Protein AF-A0A6V7IYJ6-F1 (afdb_monomer)

pLDDT: mean 78.93, std 10.55, range [52.72, 92.19]

Sequence (60 aa):
LENCEVCAKNKAVYTCPKCEVRTCCLTCVNIHKKELECDGIRDRIKFIPLNKFTDLDLLS

Organism: NCBI:txid1563983

Secondary structure (DSSP, 8-state):
-PBPTTTSSSB--EE-TTT--EESSHHHHHHHHHHTT------TTS---GGG--GGGT--

Structure (mmCIF, N/CA/C/O backbone):
data_AF-A0A6V7IYJ6-F1
#
_entry.id   AF-A0A6V7IYJ6-F1
#
loop_
_atom_site.group_PDB
_atom_site.id
_atom_site.type_symbol
_atom_site.label_atom_id
_atom_site.label_alt_id
_atom_site.label_comp_id
_atom_site.label_asym_id
_atom_site.label_entity_id
_atom_site.label_seq_id
_atom_site.pdbx_PDB_ins_code
_atom_site.Cartn_x
_atom_site.Cartn_y
_atom_site.Cartn_z
_atom_site.occupancy
_atom_site.B_iso_or_equiv
_atom_site.auth_seq_id
_atom_site.auth_comp_id
_atom_site.auth_asym_id
_atom_site.auth_atom_id
_atom_site.pdbx_PDB_model_num
ATOM 1 N N . LEU A 1 1 ? -12.745 10.942 -0.678 1.00 52.72 1 LEU A N 1
ATOM 2 C CA . LEU A 1 1 ? -11.884 10.508 0.448 1.00 52.72 1 LEU A CA 1
ATOM 3 C C . LEU A 1 1 ? -12.042 9.011 0.573 1.00 52.72 1 LEU A C 1
ATOM 5 O O . LEU A 1 1 ? -12.976 8.558 1.222 1.00 52.72 1 LEU A O 1
ATOM 9 N N . GLU A 1 2 ? -11.208 8.284 -0.159 1.00 72.00 2 GLU A N 1
ATOM 10 C CA . GLU A 1 2 ? -11.273 6.824 -0.216 1.00 72.00 2 GLU A CA 1
ATOM 11 C C . GLU A 1 2 ? -10.618 6.233 1.036 1.00 72.00 2 GLU A C 1
ATOM 13 O O . GLU A 1 2 ? -9.756 6.855 1.672 1.00 72.00 2 GLU A O 1
AT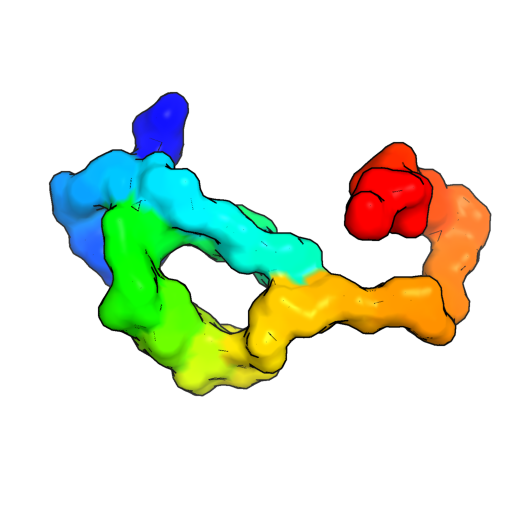OM 18 N N . ASN A 1 3 ? -11.105 5.069 1.445 1.00 86.19 3 ASN A N 1
ATOM 19 C CA . ASN A 1 3 ? -10.604 4.380 2.622 1.00 86.19 3 ASN A CA 1
ATOM 20 C C . ASN A 1 3 ? -9.192 3.848 2.346 1.00 86.19 3 ASN A C 1
ATOM 22 O O . ASN A 1 3 ? -8.724 3.813 1.214 1.00 86.19 3 ASN A O 1
ATOM 26 N N . CYS A 1 4 ? -8.473 3.481 3.399 1.00 89.88 4 CYS A N 1
ATOM 27 C CA . CYS A 1 4 ? -7.188 2.816 3.245 1.00 89.88 4 CYS A CA 1
ATOM 28 C C . CYS A 1 4 ? -7.363 1.462 2.564 1.00 89.88 4 CYS A C 1
ATOM 30 O O . CYS A 1 4 ? -8.080 0.612 3.083 1.00 89.88 4 CYS A O 1
ATOM 32 N N . GLU A 1 5 ? -6.621 1.242 1.488 1.00 86.19 5 GLU A N 1
ATOM 33 C CA . GLU A 1 5 ? -6.633 0.005 0.699 1.00 86.19 5 GLU A CA 1
ATOM 34 C C . GLU A 1 5 ? -6.088 -1.198 1.491 1.00 86.19 5 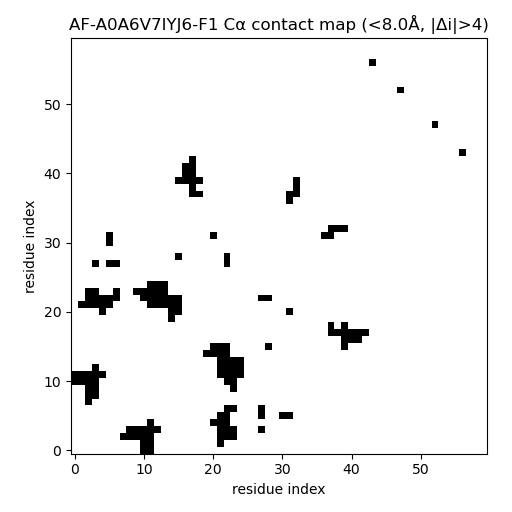GLU A C 1
ATOM 36 O O . GLU A 1 5 ? -6.389 -2.346 1.193 1.00 86.19 5 GLU A O 1
ATOM 41 N N . VAL A 1 6 ? -5.295 -0.940 2.538 1.00 87.25 6 VAL A N 1
ATOM 42 C CA . VAL A 1 6 ? -4.695 -1.980 3.391 1.00 87.25 6 VAL A CA 1
ATOM 43 C C . VAL A 1 6 ? -5.586 -2.317 4.584 1.00 87.25 6 VAL A C 1
ATOM 45 O O . VAL A 1 6 ? -5.774 -3.478 4.926 1.00 87.25 6 VAL A O 1
ATOM 48 N N . CYS A 1 7 ? -6.093 -1.287 5.271 1.00 87.44 7 CYS A N 1
ATOM 49 C CA . CYS A 1 7 ? -6.786 -1.441 6.551 1.00 87.44 7 CYS A CA 1
ATOM 50 C C . CYS A 1 7 ? -8.312 -1.438 6.406 1.00 87.44 7 CYS A C 1
ATOM 52 O O . CYS A 1 7 ? -8.985 -1.912 7.318 1.00 87.44 7 CYS A O 1
ATOM 54 N N . ALA A 1 8 ? -8.852 -0.848 5.332 1.00 86.50 8 ALA A N 1
ATOM 55 C CA . ALA A 1 8 ? -10.269 -0.572 5.039 1.00 86.50 8 ALA A CA 1
ATOM 56 C C . ALA A 1 8 ? -11.093 0.118 6.154 1.00 86.50 8 ALA A C 1
ATOM 58 O O . ALA A 1 8 ? -12.235 0.507 5.928 1.00 86.50 8 ALA A O 1
ATOM 59 N N . LYS A 1 9 ? -10.518 0.314 7.346 1.00 85.25 9 LYS A N 1
ATOM 60 C CA . LYS A 1 9 ? -11.163 0.848 8.552 1.00 85.25 9 LYS A CA 1
ATOM 61 C C . LYS A 1 9 ? -11.132 2.367 8.629 1.00 85.25 9 LYS A C 1
ATOM 63 O O . LYS A 1 9 ? -12.092 2.979 9.074 1.00 85.25 9 LYS A O 1
ATOM 68 N N . ASN A 1 10 ? -10.017 2.966 8.219 1.00 87.56 10 ASN A N 1
ATOM 69 C CA . ASN A 1 10 ? -9.781 4.400 8.337 1.00 87.56 10 ASN A CA 1
ATOM 70 C C . ASN A 1 10 ? -9.687 5.038 6.953 1.00 87.56 10 ASN A C 1
ATOM 72 O O . ASN A 1 10 ? -9.265 4.392 5.989 1.00 87.56 10 ASN A O 1
ATOM 76 N N . LYS A 1 11 ? -10.021 6.329 6.875 1.00 89.56 11 LYS A N 1
ATOM 77 C CA . LYS A 1 11 ? -9.774 7.134 5.675 1.00 89.56 11 LYS A CA 1
ATOM 78 C C . LYS A 1 11 ? -8.284 7.143 5.356 1.00 89.56 11 LYS A C 1
ATOM 80 O O . LYS A 1 11 ? -7.455 7.249 6.262 1.00 89.56 11 LYS A O 1
ATOM 85 N N . ALA A 1 12 ? -7.951 7.013 4.078 1.00 89.00 12 ALA A N 1
ATOM 86 C CA . ALA A 1 12 ? -6.571 7.133 3.663 1.00 89.00 12 ALA A CA 1
ATOM 87 C C . ALA A 1 12 ? -6.112 8.592 3.752 1.00 89.00 12 ALA A C 1
ATOM 89 O O . ALA A 1 12 ? -6.810 9.501 3.301 1.00 89.00 12 ALA A O 1
ATOM 90 N N . VAL A 1 13 ? -4.939 8.790 4.347 1.00 88.88 13 VAL A N 1
ATOM 91 C CA . VAL A 1 13 ? -4.306 10.103 4.548 1.00 88.88 13 VAL A CA 1
ATOM 92 C C . VAL A 1 13 ? -3.030 10.222 3.711 1.00 88.88 13 VAL A C 1
ATOM 94 O O . VAL A 1 13 ? -2.634 11.319 3.336 1.00 88.88 13 VAL A O 1
ATOM 97 N N . TYR A 1 14 ? -2.409 9.092 3.374 1.00 85.75 14 TYR A N 1
ATOM 98 C CA . TYR A 1 14 ? -1.157 9.023 2.627 1.00 85.75 14 TYR A CA 1
ATOM 99 C C . TYR A 1 14 ? -1.361 8.278 1.311 1.00 85.75 14 TYR A C 1
ATOM 101 O O . TYR A 1 14 ? -2.120 7.311 1.270 1.00 85.75 14 TYR A O 1
ATOM 109 N N . THR A 1 15 ? -0.631 8.665 0.269 1.00 86.50 15 THR A N 1
ATOM 110 C CA . THR A 1 15 ? -0.661 8.008 -1.046 1.00 86.50 15 THR A CA 1
ATOM 111 C C . THR A 1 15 ? 0.762 7.665 -1.460 1.00 86.50 15 THR A C 1
ATOM 113 O O . THR A 1 15 ? 1.644 8.523 -1.410 1.00 86.50 15 THR A O 1
ATOM 116 N N . CYS A 1 16 ? 1.013 6.409 -1.826 1.00 85.50 16 CYS A N 1
ATOM 117 C CA . CYS A 1 16 ? 2.342 5.971 -2.237 1.00 85.50 16 CYS A CA 1
ATOM 118 C C . CYS A 1 16 ? 2.678 6.492 -3.648 1.00 85.50 16 CYS A C 1
ATOM 120 O O . CYS A 1 16 ? 1.911 6.236 -4.568 1.00 85.50 16 CYS A O 1
ATOM 122 N N . PRO A 1 17 ? 3.820 7.162 -3.879 1.00 80.56 17 PRO A N 1
ATOM 123 C CA . PRO A 1 17 ? 4.133 7.752 -5.186 1.00 80.56 17 PRO A CA 1
ATOM 124 C C . PRO A 1 17 ? 4.554 6.734 -6.262 1.00 80.56 17 PRO A C 1
ATOM 126 O O . PRO A 1 17 ? 4.616 7.092 -7.435 1.00 80.56 17 PRO A O 1
ATOM 129 N N . LYS A 1 18 ? 4.874 5.486 -5.880 1.00 80.62 18 LYS A N 1
ATOM 130 C CA . LYS A 1 18 ? 5.272 4.404 -6.806 1.00 80.62 18 LYS A CA 1
ATOM 131 C C . LYS A 1 18 ? 4.069 3.604 -7.314 1.00 80.62 18 LYS A C 1
ATOM 133 O O . LYS A 1 18 ? 4.015 3.269 -8.488 1.00 80.62 18 LYS A O 1
ATOM 138 N N . CYS A 1 19 ? 3.142 3.266 -6.417 1.00 81.62 19 CYS A N 1
ATOM 139 C CA . CYS A 1 19 ? 2.015 2.369 -6.695 1.00 81.62 19 CYS A CA 1
ATOM 140 C C . CYS A 1 19 ? 0.639 3.003 -6.455 1.00 81.62 19 CYS A C 1
ATOM 142 O O . CYS A 1 19 ? -0.365 2.309 -6.549 1.00 81.62 19 CYS A O 1
ATOM 144 N N . GLU A 1 20 ? 0.587 4.286 -6.087 1.00 82.38 20 GLU A N 1
ATOM 145 C CA . GLU A 1 20 ? -0.641 5.069 -5.864 1.00 82.38 20 GLU A CA 1
ATOM 146 C C . GLU A 1 20 ? -1.568 4.521 -4.762 1.00 82.38 20 GLU A C 1
ATOM 148 O O . GLU A 1 20 ? -2.662 5.036 -4.531 1.00 82.38 20 GLU A O 1
ATOM 153 N N . VAL A 1 21 ? -1.094 3.528 -4.001 1.00 86.12 21 VAL A N 1
ATOM 154 C CA . VAL A 1 21 ? -1.831 2.909 -2.899 1.00 86.12 21 VAL A CA 1
ATOM 155 C C . VAL A 1 21 ? -2.065 3.919 -1.789 1.00 86.12 21 VAL A C 1
ATOM 157 O O . VAL A 1 21 ? -1.136 4.550 -1.269 1.00 86.12 21 VAL A O 1
ATOM 160 N N . ARG A 1 22 ? -3.329 4.032 -1.391 1.00 88.38 22 ARG A N 1
ATOM 161 C CA . ARG A 1 22 ? -3.775 4.957 -0.359 1.00 88.38 22 ARG A CA 1
ATOM 162 C C . ARG A 1 22 ? -3.815 4.271 1.000 1.00 88.38 22 ARG A C 1
ATOM 164 O O . ARG A 1 22 ? -4.418 3.214 1.170 1.00 88.38 22 ARG A O 1
ATOM 171 N N . THR A 1 23 ? -3.174 4.877 1.991 1.00 89.94 23 THR A N 1
ATOM 172 C CA . THR A 1 23 ? -2.965 4.286 3.314 1.00 89.94 23 THR A CA 1
ATOM 173 C C . THR A 1 23 ? -3.387 5.206 4.455 1.00 89.94 23 THR A C 1
ATOM 175 O O . THR A 1 23 ? -3.288 6.430 4.377 1.00 89.94 23 THR A O 1
ATOM 178 N N . CYS A 1 24 ? -3.889 4.599 5.534 1.00 92.19 24 CYS A N 1
ATOM 179 C CA . CYS A 1 24 ? -4.377 5.301 6.725 1.00 92.19 24 CYS A CA 1
ATOM 180 C C . CYS A 1 24 ? -3.241 5.724 7.676 1.00 92.19 24 CYS A C 1
ATOM 182 O O . CYS A 1 24 ? -3.377 6.705 8.398 1.00 92.19 24 CYS A O 1
ATOM 184 N N . CYS A 1 25 ? -2.126 4.989 7.703 1.00 89.19 25 CYS A N 1
ATOM 185 C CA . CYS A 1 25 ? -1.032 5.194 8.654 1.00 89.19 25 CYS A CA 1
ATOM 186 C C . CYS A 1 25 ? 0.284 4.575 8.160 1.00 89.19 25 CYS A C 1
ATOM 188 O O . CYS A 1 25 ? 0.295 3.770 7.226 1.00 89.19 25 CYS A O 1
ATOM 190 N N . LEU A 1 26 ? 1.387 4.889 8.847 1.00 88.38 26 LEU A N 1
ATOM 191 C CA . LEU A 1 26 ? 2.727 4.376 8.540 1.00 88.38 26 LEU A CA 1
ATOM 192 C C . LEU A 1 26 ? 2.812 2.839 8.584 1.00 88.38 26 LEU A C 1
ATOM 194 O O . LEU A 1 26 ? 3.560 2.230 7.822 1.00 88.38 26 LEU A O 1
ATOM 198 N N . THR A 1 27 ? 2.021 2.192 9.441 1.00 89.50 27 THR A N 1
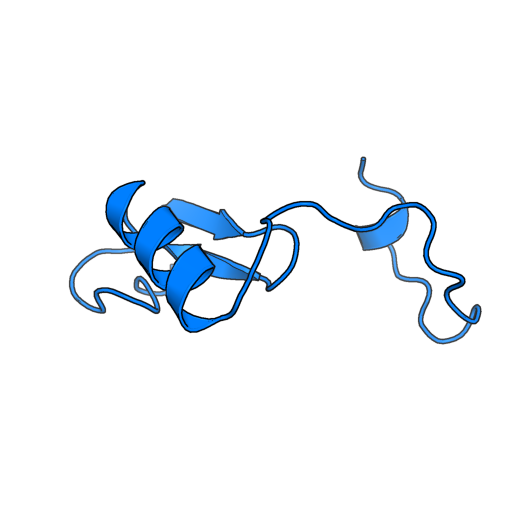ATOM 199 C CA . THR A 1 27 ? 1.936 0.726 9.494 1.00 89.50 27 THR A CA 1
ATOM 200 C C . THR A 1 27 ? 1.369 0.169 8.193 1.00 89.50 27 THR A C 1
ATOM 202 O O . THR A 1 27 ? 1.934 -0.757 7.625 1.00 89.50 27 THR A O 1
ATOM 205 N N . CYS A 1 28 ? 0.307 0.782 7.662 1.00 89.62 28 CYS A N 1
ATOM 206 C CA . CYS A 1 28 ? -0.267 0.400 6.369 1.00 89.62 28 CYS A CA 1
ATOM 207 C C . CYS A 1 28 ? 0.675 0.713 5.207 1.00 89.62 28 CYS A C 1
ATOM 209 O O . CYS A 1 28 ? 0.695 -0.016 4.219 1.00 89.62 28 CYS A O 1
ATOM 211 N N . VAL A 1 29 ? 1.489 1.766 5.333 1.00 88.44 29 VAL A N 1
ATOM 212 C CA . VAL A 1 29 ? 2.581 2.019 4.391 1.00 88.44 29 VAL A CA 1
ATOM 213 C C . VAL A 1 29 ? 3.549 0.834 4.376 1.00 88.44 29 VAL A C 1
ATOM 215 O O . VAL A 1 29 ? 3.777 0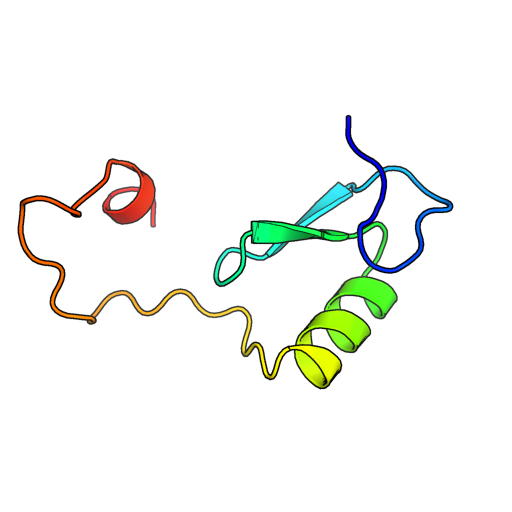.249 3.329 1.00 88.44 29 VAL A O 1
ATOM 218 N N . ASN A 1 30 ? 4.065 0.418 5.531 1.00 88.44 30 ASN A N 1
ATOM 219 C CA . ASN A 1 30 ? 5.010 -0.701 5.599 1.00 88.44 30 ASN A CA 1
ATOM 220 C C . ASN A 1 30 ? 4.405 -2.036 5.146 1.00 88.44 30 ASN A C 1
ATOM 222 O O . ASN A 1 30 ? 5.085 -2.809 4.476 1.00 88.44 30 ASN A O 1
ATOM 226 N N . ILE A 1 31 ? 3.134 -2.290 5.468 1.00 89.38 31 ILE A N 1
ATOM 227 C CA . ILE A 1 31 ? 2.436 -3.501 5.022 1.00 89.38 31 ILE A CA 1
ATOM 228 C C . ILE A 1 31 ? 2.357 -3.531 3.497 1.00 89.38 31 ILE A C 1
ATOM 230 O O . ILE A 1 31 ? 2.822 -4.499 2.908 1.00 89.38 31 ILE A O 1
ATOM 234 N N . HIS A 1 32 ? 1.857 -2.476 2.838 1.00 88.00 32 HIS A N 1
ATOM 235 C CA . HIS A 1 32 ? 1.775 -2.514 1.373 1.00 88.00 32 HIS A CA 1
ATOM 236 C C . HIS A 1 32 ? 3.162 -2.572 0.729 1.00 88.00 32 HIS A C 1
ATOM 238 O O . HIS A 1 32 ? 3.316 -3.213 -0.301 1.00 88.00 32 HIS A O 1
ATOM 244 N N . LYS A 1 33 ? 4.179 -1.929 1.320 1.00 87.94 33 LYS A N 1
ATOM 245 C CA . LYS A 1 33 ? 5.556 -2.017 0.820 1.00 87.94 33 LYS A CA 1
ATOM 246 C C . LYS A 1 33 ? 6.078 -3.450 0.836 1.00 87.94 33 LYS A C 1
ATOM 248 O O . LYS A 1 33 ? 6.750 -3.853 -0.105 1.00 87.94 33 LYS A O 1
ATOM 253 N N . LYS A 1 34 ? 5.741 -4.209 1.878 1.00 88.00 34 LYS A N 1
ATOM 254 C CA . LYS A 1 34 ? 6.125 -5.614 2.016 1.00 88.00 34 LYS A CA 1
ATOM 255 C C . LYS A 1 34 ? 5.317 -6.533 1.096 1.00 88.00 34 LYS A C 1
ATOM 257 O O . LYS A 1 34 ? 5.907 -7.382 0.447 1.00 88.00 34 LYS A O 1
ATOM 262 N N . GLU A 1 35 ? 4.001 -6.350 1.031 1.00 87.50 35 GLU A N 1
ATOM 263 C CA . GLU A 1 35 ? 3.097 -7.209 0.247 1.00 87.50 35 GLU A CA 1
ATOM 264 C C . GLU A 1 35 ? 3.209 -6.970 -1.266 1.00 87.50 35 GLU A C 1
ATOM 266 O O . GLU A 1 35 ? 3.086 -7.904 -2.049 1.00 87.50 35 GLU A O 1
ATOM 271 N N . LEU A 1 36 ? 3.440 -5.722 -1.686 1.00 82.19 36 LEU A N 1
ATOM 272 C CA . LEU A 1 36 ? 3.538 -5.331 -3.099 1.00 82.19 36 LEU A CA 1
ATOM 273 C C . LEU A 1 36 ? 4.987 -5.161 -3.572 1.00 82.19 36 LEU A C 1
ATOM 275 O O . LEU A 1 36 ? 5.196 -4.595 -4.644 1.00 82.19 36 LEU A O 1
ATOM 279 N N . GLU A 1 37 ? 5.972 -5.550 -2.752 1.00 83.38 37 GLU A N 1
ATOM 280 C CA . GLU A 1 37 ? 7.407 -5.337 -3.014 1.00 83.38 37 GLU A CA 1
ATOM 281 C C . GLU A 1 37 ? 7.688 -3.912 -3.539 1.00 83.38 37 GLU A C 1
ATOM 283 O O . GLU A 1 37 ? 8.314 -3.665 -4.574 1.00 83.38 37 GLU A O 1
ATOM 288 N N . CYS A 1 38 ? 7.128 -2.931 -2.830 1.00 83.44 38 CYS A N 1
ATOM 289 C CA . CYS A 1 38 ? 7.138 -1.535 -3.232 1.00 83.44 38 CYS A CA 1
ATOM 290 C C . CYS A 1 38 ? 8.170 -0.749 -2.415 1.00 83.44 38 CYS A C 1
ATOM 292 O O . CYS A 1 38 ? 7.993 -0.510 -1.225 1.00 83.44 38 CYS A O 1
ATOM 294 N N . ASP A 1 39 ? 9.217 -0.246 -3.069 1.00 76.56 39 ASP A N 1
ATOM 295 C CA . ASP A 1 39 ? 10.207 0.640 -2.434 1.00 76.56 39 ASP A CA 1
ATOM 296 C C . ASP A 1 39 ? 9.616 2.000 -2.019 1.00 76.56 39 ASP A C 1
ATOM 298 O O . ASP A 1 39 ? 10.137 2.703 -1.149 1.00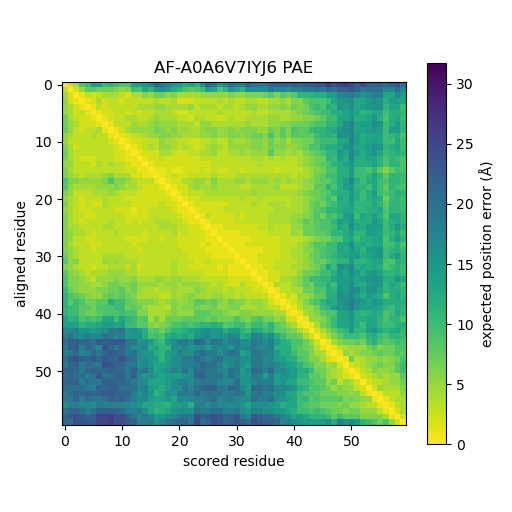 76.56 39 ASP A O 1
ATOM 302 N N . GLY A 1 40 ? 8.484 2.383 -2.617 1.00 74.50 40 GLY A N 1
ATOM 303 C CA . GLY A 1 40 ? 7.873 3.700 -2.442 1.00 74.50 40 GLY A CA 1
ATOM 304 C C . GLY A 1 40 ? 8.681 4.838 -3.068 1.00 74.50 40 GLY A C 1
ATOM 305 O O . GLY A 1 40 ? 8.417 5.998 -2.770 1.00 74.50 40 GLY A O 1
ATOM 306 N N . ILE A 1 41 ? 9.653 4.512 -3.920 1.00 74.12 41 ILE A N 1
ATOM 307 C CA . ILE A 1 41 ? 10.459 5.464 -4.682 1.00 74.12 41 ILE A CA 1
ATOM 308 C C . ILE A 1 41 ? 9.944 5.461 -6.122 1.00 74.12 41 ILE A C 1
ATOM 310 O O . ILE A 1 41 ? 9.798 4.401 -6.730 1.00 74.12 41 ILE A O 1
ATOM 314 N N . ARG A 1 42 ? 9.642 6.648 -6.657 1.00 68.31 42 ARG A N 1
ATOM 315 C CA . ARG A 1 42 ? 9.294 6.830 -8.069 1.00 68.31 42 ARG A CA 1
ATOM 316 C C . ARG A 1 42 ? 10.583 6.805 -8.895 1.00 68.31 42 ARG A C 1
ATOM 318 O O . ARG A 1 42 ? 11.460 7.643 -8.689 1.00 68.31 42 ARG A O 1
ATOM 325 N N . ASP A 1 43 ? 10.708 5.845 -9.808 1.00 64.94 43 ASP A N 1
ATOM 326 C CA . ASP A 1 43 ? 11.846 5.739 -10.729 1.00 64.94 43 ASP A CA 1
ATOM 327 C C . ASP A 1 43 ? 11.849 6.910 -11.723 1.00 64.94 43 ASP A C 1
ATOM 329 O O . ASP A 1 43 ? 11.203 6.858 -12.767 1.00 64.94 43 ASP A O 1
ATOM 333 N N . ARG A 1 44 ? 12.603 7.972 -11.409 1.00 61.94 44 ARG A N 1
ATOM 334 C CA . ARG A 1 44 ? 12.704 9.187 -12.243 1.00 61.94 44 ARG A CA 1
ATOM 335 C C . ARG A 1 44 ? 13.465 8.976 -13.562 1.00 61.94 44 ARG A C 1
ATOM 337 O O . ARG A 1 44 ? 13.443 9.844 -14.423 1.00 61.94 44 ARG A O 1
ATOM 344 N N . ILE A 1 45 ? 14.170 7.850 -13.704 1.00 63.75 45 ILE A N 1
ATOM 345 C CA . ILE A 1 45 ? 15.120 7.580 -14.802 1.00 63.75 45 ILE A CA 1
ATOM 346 C C . ILE A 1 45 ? 14.614 6.492 -15.759 1.00 63.75 45 ILE A C 1
ATOM 348 O O . ILE A 1 45 ? 15.331 6.065 -16.666 1.00 63.75 45 ILE A O 1
ATOM 352 N N . LYS A 1 46 ? 13.390 5.991 -15.560 1.00 64.38 46 LYS A N 1
ATOM 353 C CA . LYS A 1 46 ? 12.836 4.976 -16.453 1.00 64.38 46 LYS A CA 1
ATOM 354 C C . LYS A 1 46 ? 12.546 5.631 -17.799 1.00 64.38 46 LYS A C 1
ATOM 356 O O . LYS A 1 46 ? 11.892 6.663 -17.850 1.00 64.38 46 LYS A O 1
ATOM 361 N N . PHE A 1 47 ? 13.032 5.042 -18.889 1.00 65.38 47 PHE A N 1
ATOM 362 C CA . PHE A 1 47 ? 12.693 5.507 -20.230 1.00 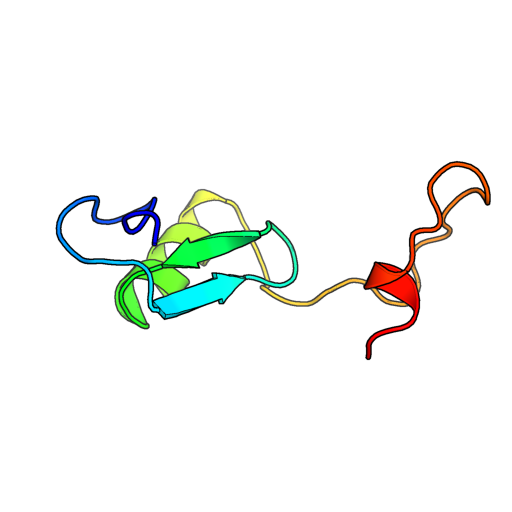65.38 47 PHE A CA 1
ATOM 363 C C . PHE A 1 47 ? 11.184 5.348 -20.442 1.00 65.38 47 PHE A C 1
ATOM 365 O O . PHE A 1 47 ? 10.679 4.227 -20.549 1.00 65.38 47 PHE A O 1
ATOM 372 N N . ILE A 1 48 ? 10.465 6.470 -20.462 1.00 66.12 48 ILE A N 1
ATOM 373 C CA . ILE A 1 48 ? 9.030 6.500 -20.727 1.00 66.12 48 ILE A CA 1
ATOM 374 C C . ILE A 1 48 ? 8.857 6.883 -22.199 1.00 66.12 48 ILE A C 1
ATOM 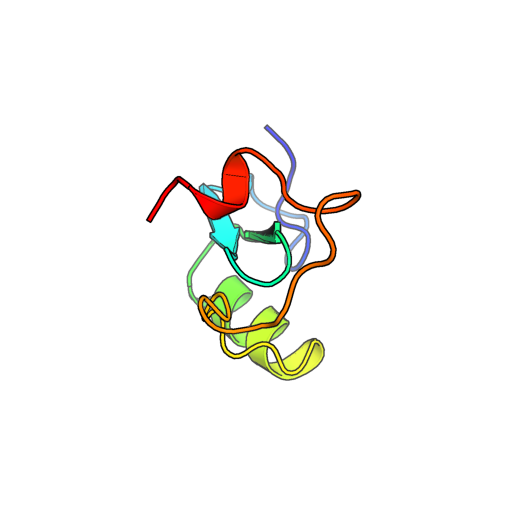376 O O . ILE A 1 48 ? 9.311 7.956 -22.601 1.00 66.12 48 ILE A O 1
ATOM 380 N N . PRO A 1 49 ? 8.229 6.039 -23.036 1.00 71.81 49 PRO A N 1
ATOM 381 C CA . PRO A 1 49 ? 7.866 6.460 -24.381 1.00 71.81 49 PRO A CA 1
ATOM 382 C C . PRO A 1 49 ? 6.922 7.664 -24.280 1.00 71.81 49 PRO A C 1
ATOM 384 O O . PRO A 1 49 ? 6.027 7.665 -23.437 1.00 71.81 49 PRO A O 1
ATOM 387 N N . LEU A 1 50 ? 7.087 8.660 -25.157 1.00 69.94 50 LEU A N 1
ATOM 388 C CA . LEU A 1 50 ? 6.334 9.929 -25.139 1.00 69.94 50 LEU A CA 1
ATOM 389 C C . LEU A 1 50 ? 4.813 9.746 -24.990 1.00 69.94 50 LEU A C 1
ATOM 391 O O . LEU A 1 50 ? 4.154 10.545 -24.343 1.00 69.94 50 LEU A O 1
ATOM 395 N N . ASN A 1 51 ? 4.265 8.649 -25.518 1.00 72.38 51 ASN A N 1
ATOM 396 C CA . ASN A 1 51 ? 2.841 8.319 -25.440 1.00 72.38 51 ASN A CA 1
ATOM 397 C C . ASN A 1 51 ? 2.334 7.973 -24.020 1.00 72.38 51 ASN A C 1
ATOM 399 O O . ASN A 1 51 ? 1.132 7.880 -23.799 1.00 72.38 51 ASN A O 1
ATOM 403 N N . LYS A 1 52 ? 3.241 7.722 -23.070 1.00 67.62 52 LYS A N 1
ATOM 404 C CA . LYS A 1 52 ? 2.948 7.464 -21.650 1.00 67.62 52 LYS A CA 1
ATOM 405 C C . LYS A 1 52 ? 3.586 8.492 -20.716 1.00 67.62 52 LYS A C 1
ATOM 407 O O . LYS A 1 52 ? 3.510 8.319 -19.506 1.0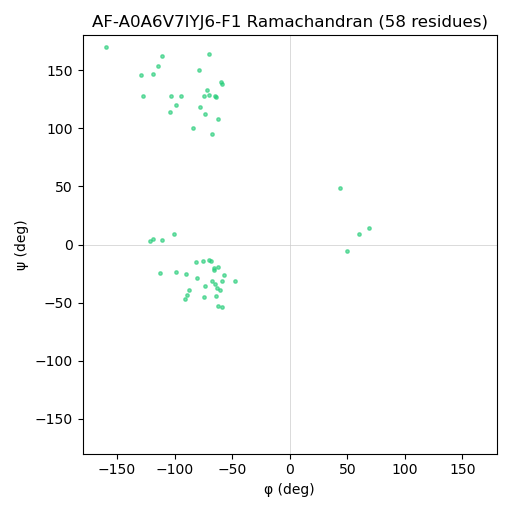0 67.62 52 LYS A O 1
ATOM 412 N N . PHE A 1 53 ? 4.224 9.522 -21.266 1.00 68.69 53 PHE A N 1
ATOM 413 C CA . PHE A 1 53 ? 4.780 10.613 -20.482 1.00 68.69 53 PHE A CA 1
ATOM 414 C C . PHE A 1 53 ? 3.623 11.488 -19.996 1.00 68.69 53 PHE A C 1
ATOM 416 O O . PHE A 1 53 ? 2.917 12.093 -20.804 1.00 68.69 53 PHE A O 1
ATOM 423 N N . THR A 1 54 ? 3.378 11.492 -18.689 1.00 72.94 54 THR A N 1
ATOM 424 C CA . THR A 1 54 ? 2.255 12.217 -18.080 1.00 72.94 54 THR A CA 1
ATOM 425 C C . THR A 1 54 ? 2.759 13.390 -17.252 1.00 72.94 54 THR A C 1
ATOM 427 O O . THR A 1 54 ? 3.919 13.430 -16.860 1.00 72.94 54 THR A O 1
ATOM 430 N N . ASP A 1 55 ? 1.884 14.345 -16.942 1.00 66.31 55 ASP A N 1
ATOM 431 C CA . ASP A 1 55 ? 2.216 15.497 -16.088 1.00 66.31 55 ASP A CA 1
ATOM 432 C C . ASP A 1 55 ? 2.745 15.083 -14.696 1.00 66.31 55 ASP A C 1
ATOM 434 O O . ASP A 1 55 ? 3.589 15.759 -14.111 1.00 66.31 55 ASP A O 1
ATOM 438 N N . LEU A 1 56 ? 2.360 13.895 -14.210 1.00 65.38 56 LEU A N 1
ATOM 439 C CA . LEU A 1 56 ? 2.920 13.313 -12.987 1.00 65.38 56 LEU A CA 1
ATOM 440 C C . LEU A 1 56 ? 4.432 13.028 -13.072 1.00 65.38 56 LEU A C 1
ATOM 442 O O . LEU A 1 56 ? 5.064 12.865 -12.032 1.00 65.38 56 LEU A O 1
ATOM 446 N N . ASP A 1 57 ? 5.016 12.937 -14.268 1.00 64.88 57 ASP A N 1
ATOM 447 C CA . ASP A 1 57 ? 6.460 12.760 -14.463 1.00 64.88 57 ASP A CA 1
ATOM 448 C C . ASP A 1 57 ? 7.243 14.081 -14.363 1.00 64.88 57 ASP A C 1
ATOM 450 O O . ASP A 1 57 ? 8.461 14.057 -14.183 1.00 64.88 57 ASP A O 1
ATOM 454 N N . LEU A 1 58 ? 6.559 15.231 -14.432 1.00 65.94 58 LEU A N 1
ATOM 455 C CA . LEU A 1 58 ? 7.155 16.563 -14.260 1.00 65.94 58 LEU A CA 1
ATOM 456 C C . LEU A 1 58 ? 7.137 17.049 -12.802 1.00 65.94 58 LEU A C 1
ATOM 458 O O . LEU A 1 58 ? 7.969 17.872 -12.421 1.00 65.94 58 LEU A O 1
ATOM 462 N N . LEU A 1 59 ? 6.208 16.550 -11.983 1.00 63.59 59 LEU A N 1
ATOM 463 C CA . LEU A 1 59 ? 6.057 16.925 -10.575 1.00 63.59 59 LEU A CA 1
AT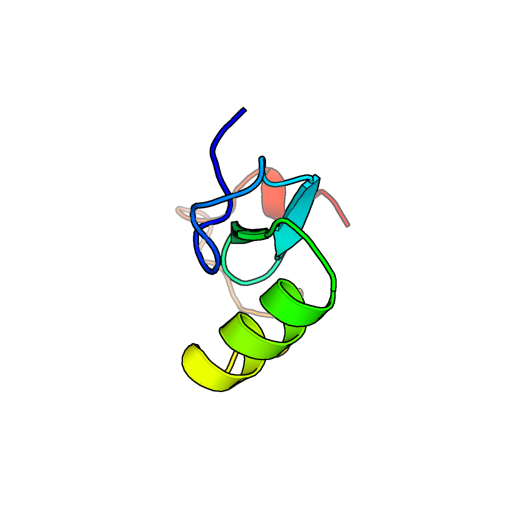OM 464 C C . LEU A 1 59 ? 7.026 16.099 -9.702 1.00 63.59 59 LEU A C 1
ATOM 466 O O . LEU A 1 59 ? 6.777 14.930 -9.406 1.00 63.59 59 LEU A O 1
ATOM 470 N N . SER A 1 60 ? 8.152 16.715 -9.323 1.00 54.78 60 SER A N 1
ATOM 471 C CA . SER A 1 60 ? 9.281 16.130 -8.570 1.00 54.78 60 SER A CA 1
ATOM 472 C C . SER A 1 60 ? 9.389 16.703 -7.160 1.00 54.78 60 SER A C 1
ATOM 474 O O . SER A 1 60 ? 9.148 17.923 -7.013 1.00 54.78 60 SER A O 1
#

Radius of gyration: 13.2 Å; Cα contacts (8 Å, |Δi|>4): 79; chains: 1; bounding box: 27×24×35 Å

InterPro domains:
  IPR007529 Zinc finger, HIT-type [PF04438] (3-30)
  IPR007529 Zinc finger, HIT-type [PS51083] (4-38)
  IPR051639 Box C/D snoRNA [PTHR13483] (3-60)

Mean predicted aligned error: 8.63 Å

Nearest PDB structures (foldseek):
  2n94-assembly1_A  TM=9.029E-01  e=3.585E-02  Saccharomyces cerevisiae S288C
  3rib-assembly2_B  TM=6.904E-01  e=3.562E+00  Homo sapiens
  4o6f-assembly1_A  TM=6.311E-01  e=2.861E+00  Homo sapiens
  6cby-assembly2_B  TM=6.818E-01  e=4.769E+00  Homo sapiens

Solvent-accessible surface area (backbone atoms only — not comparable to full-atom values): 3822 Å² total; per-residue (Å²): 135,58,51,6,77,74,72,66,78,44,61,34,76,44,65,36,76,55,76,65,52,34,19,55,46,73,68,42,48,52,48,49,26,65,76,66,74,41,88,59,62,62,76,87,81,64,89,63,60,75,95,71,62,49,76,76,77,72,68,126

Foldseek 3Di:
DQCQPQPSPHRFPDAQLQPRGTHDDVVSVVVCCVVVVNPSDHPLPDDDDPVRDDPSSVPD